Protein AF-A0A1Y1MTN5-F1 (afdb_monomer)

Sequence (107 aa):
MSAIFPVISDDGLLEYLPVTATNLEGAIDVIRKSFFIDEAVCKAVEVSTNPEAAKELEELCYANAKDGVSLLAVERSTGRAVGALFNKLQVKNDVEDTFFFNVCGKL

Structure (mmCIF, N/CA/C/O backbone):
data_AF-A0A1Y1MTN5-F1
#
_entry.id   AF-A0A1Y1MTN5-F1
#
loop_
_atom_site.group_PDB
_atom_site.id
_atom_site.type_symbol
_atom_site.label_atom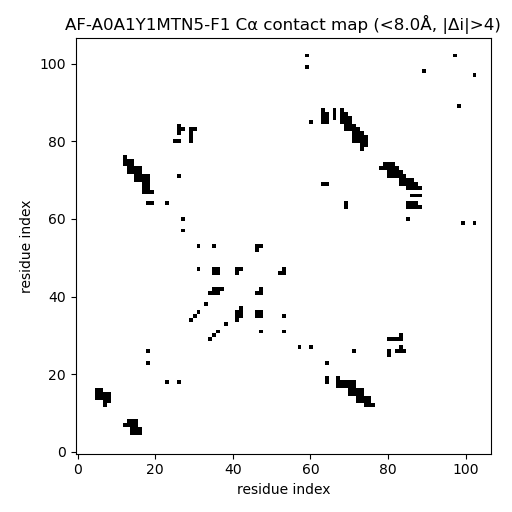_id
_atom_site.label_alt_id
_atom_site.label_comp_id
_atom_site.label_asym_id
_atom_site.label_entity_id
_atom_site.label_seq_id
_atom_site.pdbx_PDB_ins_code
_atom_site.Cartn_x
_atom_site.Cartn_y
_atom_site.Cartn_z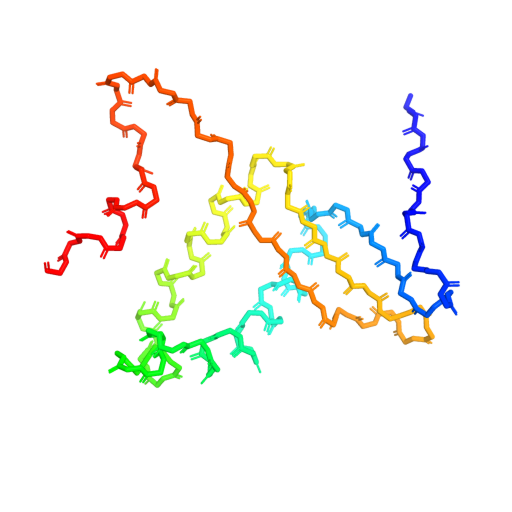
_atom_site.occupancy
_atom_site.B_iso_or_equiv
_atom_site.auth_seq_id
_atom_site.auth_comp_id
_atom_site.auth_asym_id
_atom_site.auth_atom_id
_atom_site.pdbx_PDB_model_num
ATOM 1 N N . MET A 1 1 ? -10.967 27.478 1.177 1.00 41.94 1 MET A N 1
ATOM 2 C CA . MET A 1 1 ? -10.521 26.129 1.575 1.00 41.94 1 MET A CA 1
ATOM 3 C C . MET A 1 1 ? -11.771 25.266 1.626 1.00 41.94 1 MET A C 1
ATOM 5 O O . MET A 1 1 ? -12.528 25.387 2.579 1.00 41.94 1 MET A O 1
ATOM 9 N N . SER A 1 2 ? -12.106 24.552 0.546 1.00 47.69 2 SER A N 1
ATOM 10 C CA . SER A 1 2 ? -13.284 23.677 0.560 1.00 47.69 2 SER A CA 1
ATOM 11 C C . SER A 1 2 ? -12.934 22.445 1.382 1.00 47.69 2 SER A C 1
ATOM 13 O O . SER A 1 2 ? -11.985 21.740 1.044 1.00 47.69 2 SER A O 1
ATOM 15 N N . ALA A 1 3 ? -13.661 22.205 2.468 1.00 49.53 3 ALA A N 1
ATOM 16 C CA . ALA A 1 3 ? -13.597 20.924 3.145 1.00 49.53 3 ALA A CA 1
ATOM 17 C C . ALA A 1 3 ? -14.096 19.864 2.155 1.00 49.53 3 ALA A C 1
ATOM 19 O O . ALA A 1 3 ? -15.263 19.879 1.765 1.00 49.53 3 ALA A O 1
ATOM 20 N N . ILE A 1 4 ? -13.197 19.001 1.686 1.00 61.84 4 ILE A N 1
ATOM 21 C CA . ILE A 1 4 ? -13.596 17.774 1.004 1.00 61.84 4 ILE A CA 1
ATOM 22 C C . ILE A 1 4 ? -14.138 16.889 2.119 1.00 61.84 4 ILE A C 1
ATOM 24 O O . ILE A 1 4 ? -13.383 16.463 2.992 1.00 61.84 4 ILE A O 1
ATOM 28 N N . PHE A 1 5 ? -15.456 16.709 2.153 1.00 60.72 5 PHE A N 1
ATOM 29 C CA . PHE A 1 5 ? -16.062 15.742 3.056 1.00 60.72 5 PHE A CA 1
ATOM 30 C C . PHE A 1 5 ? -15.512 14.355 2.708 1.00 60.72 5 PHE A C 1
ATOM 32 O O . PHE A 1 5 ? -15.403 14.039 1.519 1.00 60.72 5 PHE A O 1
ATOM 39 N N . PRO A 1 6 ? -15.142 13.545 3.708 1.00 73.62 6 PRO A N 1
ATOM 40 C CA . PRO A 1 6 ? -14.658 12.206 3.442 1.00 73.62 6 PRO A CA 1
ATOM 41 C C . PRO A 1 6 ? -15.757 11.385 2.767 1.00 73.62 6 PRO A C 1
ATOM 43 O O . PRO A 1 6 ? -16.933 11.477 3.132 1.00 73.62 6 PRO A O 1
ATOM 46 N N . VAL A 1 7 ? -15.378 10.594 1.766 1.00 91.06 7 VAL A N 1
ATOM 47 C CA . VAL A 1 7 ? -16.312 9.664 1.126 1.00 91.06 7 VAL A CA 1
ATOM 48 C C . VAL A 1 7 ? -16.436 8.457 2.046 1.00 91.06 7 VAL A C 1
ATOM 50 O O . VAL A 1 7 ? -15.429 7.884 2.451 1.00 91.06 7 VAL A O 1
ATOM 53 N N . ILE A 1 8 ? -17.659 8.087 2.402 1.00 95.38 8 ILE A N 1
ATOM 54 C CA . ILE A 1 8 ? -17.941 6.974 3.312 1.00 95.38 8 ILE A CA 1
ATOM 55 C C . ILE A 1 8 ? -18.494 5.815 2.480 1.00 95.38 8 ILE A C 1
ATOM 57 O O . ILE A 1 8 ? -19.240 6.051 1.530 1.00 95.38 8 ILE A O 1
ATOM 61 N N . SER A 1 9 ? -18.114 4.582 2.813 1.00 96.12 9 SER A N 1
ATOM 62 C CA . SER A 1 9 ? -18.692 3.384 2.196 1.00 96.12 9 SER A CA 1
ATOM 63 C C . SER A 1 9 ? -20.198 3.275 2.458 1.00 96.12 9 SER A C 1
ATOM 65 O O . SER A 1 9 ? -20.703 3.787 3.456 1.00 96.12 9 SER A O 1
ATOM 67 N N . ASP A 1 10 ? -20.920 2.556 1.596 1.00 96.69 10 ASP A N 1
ATOM 68 C CA . ASP A 1 10 ? -22.379 2.394 1.713 1.00 96.69 10 ASP A CA 1
ATOM 69 C C . ASP A 1 10 ? -22.814 1.769 3.053 1.00 96.69 10 ASP A C 1
ATOM 71 O O . ASP A 1 10 ? -23.867 2.105 3.593 1.00 96.69 10 ASP A O 1
ATOM 75 N N . ASP A 1 11 ? -21.987 0.884 3.617 1.00 96.50 11 ASP A N 1
ATOM 76 C CA . ASP A 1 11 ? -22.202 0.258 4.928 1.00 96.50 11 ASP A CA 1
ATOM 77 C C . ASP A 1 11 ? -21.768 1.137 6.118 1.00 96.50 11 ASP A C 1
ATOM 79 O O . ASP A 1 11 ? -21.967 0.772 7.277 1.00 96.50 11 ASP A O 1
ATOM 83 N N . GLY A 1 12 ? -21.182 2.306 5.854 1.00 96.38 12 GLY A N 1
ATOM 84 C CA . GLY A 1 12 ? -20.741 3.251 6.873 1.00 96.38 12 GLY A CA 1
ATOM 85 C C . GLY A 1 12 ? -19.496 2.828 7.658 1.00 96.38 12 GLY A C 1
ATOM 86 O O . GLY A 1 12 ? -19.145 3.528 8.617 1.00 96.38 12 GLY A O 1
ATOM 87 N N . LEU A 1 13 ? -18.849 1.713 7.296 1.00 97.81 13 LEU A N 1
ATOM 88 C CA . LEU A 1 13 ? -17.720 1.132 8.033 1.00 97.81 13 LEU A CA 1
ATOM 89 C C . LEU A 1 13 ? -16.374 1.756 7.660 1.00 97.81 13 LEU A C 1
ATOM 91 O O . LEU A 1 13 ? -15.481 1.846 8.509 1.00 97.81 13 LEU A O 1
ATOM 95 N N . LEU A 1 14 ? -16.230 2.198 6.412 1.00 97.75 14 LEU A N 1
ATOM 96 C CA . LEU A 1 14 ? -14.987 2.722 5.868 1.00 97.75 14 LEU A CA 1
ATOM 97 C C . LEU A 1 14 ? -15.101 4.203 5.532 1.00 97.75 14 LEU A C 1
ATOM 99 O O . LEU A 1 14 ? -16.130 4.698 5.072 1.00 97.75 14 LEU A O 1
ATOM 103 N N . GLU A 1 15 ? -13.992 4.892 5.738 1.00 96.75 15 GLU A N 1
ATOM 104 C CA . GLU A 1 15 ? -13.757 6.258 5.308 1.00 96.75 15 GLU A CA 1
ATOM 105 C C . GLU A 1 15 ? -12.649 6.264 4.256 1.00 96.75 15 GLU A C 1
ATOM 107 O O . GLU A 1 15 ? -11.567 5.719 4.480 1.00 96.75 15 GLU A O 1
ATOM 112 N N . TYR A 1 16 ? -12.916 6.870 3.104 1.00 96.06 16 TYR A N 1
ATOM 113 C CA . TYR A 1 16 ? -11.949 7.032 2.029 1.00 96.06 16 TYR A CA 1
ATOM 114 C C . TYR A 1 16 ? -11.352 8.436 2.079 1.00 96.06 16 TYR A C 1
ATOM 116 O O . TYR A 1 16 ? -12.051 9.445 1.943 1.00 96.06 16 TYR A O 1
ATOM 124 N N . LEU A 1 17 ? -10.036 8.483 2.255 1.00 95.31 17 LEU A N 1
ATOM 125 C CA . LEU A 1 17 ? -9.249 9.697 2.412 1.00 95.31 17 LEU A CA 1
ATOM 126 C C . LEU A 1 17 ? -8.232 9.823 1.275 1.00 95.31 17 LEU A C 1
ATOM 128 O O . LEU A 1 17 ? -7.688 8.810 0.833 1.00 95.31 17 LEU A O 1
ATOM 132 N N . PRO A 1 18 ? -7.902 11.044 0.824 1.00 95.56 18 PRO A N 1
ATOM 133 C CA . PRO A 1 18 ? -6.707 11.239 0.018 1.00 95.56 18 PRO A CA 1
ATOM 134 C C . PRO A 1 18 ? -5.463 10.857 0.827 1.00 95.56 18 PRO A C 1
ATOM 136 O O . PRO A 1 18 ? -5.382 11.109 2.037 1.00 95.56 18 PRO A O 1
ATOM 139 N N . VAL A 1 19 ? -4.470 10.278 0.156 1.00 96.44 19 VAL A N 1
ATOM 140 C CA . VAL A 1 19 ? -3.153 10.077 0.763 1.00 96.44 19 VAL A CA 1
ATOM 141 C C . VAL A 1 19 ? -2.457 11.433 0.875 1.00 96.44 19 VAL A C 1
ATOM 143 O O . VAL A 1 19 ? -2.282 12.150 -0.107 1.00 96.44 19 VAL A O 1
ATOM 146 N N . THR A 1 20 ? -2.053 11.787 2.088 1.00 94.94 20 THR A N 1
ATOM 147 C CA . THR A 1 20 ? -1.319 13.005 2.435 1.00 94.94 20 THR A CA 1
ATOM 148 C C . THR A 1 20 ? -0.067 12.635 3.222 1.00 94.94 20 THR A C 1
ATOM 150 O O . THR A 1 20 ? 0.082 11.509 3.691 1.00 94.94 20 THR A O 1
ATOM 153 N N . ALA A 1 21 ? 0.830 13.598 3.447 1.00 94.25 21 ALA A N 1
ATOM 154 C CA . ALA A 1 21 ? 2.039 13.363 4.238 1.00 94.25 21 ALA A CA 1
ATOM 155 C C . ALA A 1 21 ? 1.757 12.794 5.645 1.00 94.25 21 ALA A C 1
ATOM 157 O O . ALA A 1 21 ? 2.588 12.074 6.186 1.00 94.25 21 ALA A O 1
ATOM 158 N N . THR A 1 22 ? 0.592 13.086 6.236 1.00 94.75 22 THR A N 1
ATOM 159 C CA . THR A 1 22 ? 0.255 12.643 7.598 1.00 94.75 22 THR A CA 1
ATOM 160 C C . THR A 1 22 ? -0.238 11.201 7.670 1.00 94.75 22 THR A C 1
ATOM 162 O O . THR 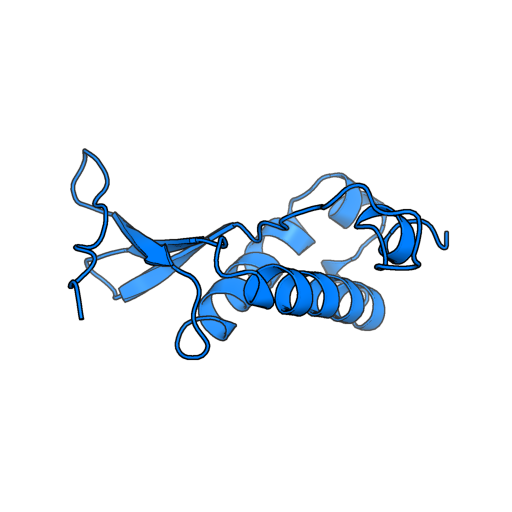A 1 22 ? -0.150 10.600 8.735 1.00 94.75 22 THR A O 1
ATOM 165 N N . ASN A 1 23 ? -0.780 10.646 6.579 1.00 95.38 23 ASN A N 1
ATOM 166 C CA . ASN A 1 23 ? -1.331 9.283 6.548 1.00 95.38 23 ASN A CA 1
ATOM 167 C C . ASN A 1 23 ? -0.580 8.336 5.589 1.00 95.38 23 ASN A C 1
ATOM 169 O O . ASN A 1 23 ? -0.903 7.150 5.526 1.00 95.38 23 ASN A O 1
ATOM 173 N N . LEU A 1 24 ? 0.444 8.841 4.891 1.00 96.62 24 LEU A N 1
ATOM 174 C CA . LEU A 1 24 ? 1.248 8.106 3.916 1.00 96.62 24 LEU A CA 1
ATOM 175 C C . LEU A 1 24 ? 1.879 6.837 4.492 1.00 96.62 24 LEU A C 1
ATOM 177 O O . LEU A 1 24 ? 1.806 5.791 3.860 1.00 96.62 24 LEU A O 1
ATOM 181 N N . GLU A 1 25 ? 2.433 6.897 5.703 1.00 97.00 25 GLU A N 1
ATOM 182 C CA . GLU A 1 25 ? 3.041 5.717 6.330 1.00 97.00 25 GLU A CA 1
ATOM 183 C C . GLU A 1 25 ? 2.008 4.612 6.589 1.00 97.00 25 GLU A C 1
ATOM 185 O O . GLU A 1 25 ? 2.287 3.439 6.370 1.00 97.00 25 GLU A O 1
ATOM 190 N N . GLY A 1 26 ? 0.780 4.978 6.974 1.00 96.88 26 GLY A N 1
ATOM 191 C CA . GLY A 1 26 ? -0.311 4.013 7.123 1.00 96.88 26 GLY A CA 1
ATOM 192 C C . GLY A 1 26 ? -0.697 3.364 5.792 1.00 96.88 26 GLY A C 1
ATOM 193 O O . GLY A 1 26 ? -0.983 2.171 5.751 1.00 96.88 26 GLY A O 1
ATOM 194 N N . ALA A 1 27 ? -0.655 4.123 4.694 1.00 97.56 27 ALA A N 1
ATOM 195 C CA . ALA A 1 27 ? -0.879 3.591 3.353 1.00 97.56 27 ALA A CA 1
ATOM 196 C C . ALA A 1 27 ? 0.236 2.620 2.924 1.00 97.56 27 ALA A C 1
ATOM 198 O O . ALA A 1 27 ? -0.052 1.554 2.383 1.00 97.56 27 ALA A O 1
ATOM 199 N N . ILE A 1 28 ? 1.500 2.956 3.197 1.00 97.88 28 ILE A N 1
ATOM 200 C CA . ILE A 1 28 ? 2.650 2.091 2.897 1.00 97.88 28 ILE A CA 1
ATOM 201 C C . ILE A 1 28 ? 2.628 0.820 3.756 1.00 97.88 28 ILE A C 1
ATOM 203 O O . ILE A 1 28 ? 2.884 -0.269 3.248 1.00 97.88 28 ILE A O 1
ATOM 207 N N . ASP A 1 29 ? 2.260 0.915 5.034 1.00 97.69 29 ASP A N 1
ATOM 208 C CA . ASP A 1 29 ? 2.150 -0.249 5.919 1.00 97.69 29 ASP A CA 1
ATOM 209 C C . ASP A 1 29 ? 1.103 -1.259 5.421 1.00 97.69 29 ASP A C 1
ATOM 211 O O . ASP A 1 29 ? 1.340 -2.469 5.468 1.00 97.69 29 ASP A O 1
ATOM 215 N N . VAL A 1 30 ? -0.013 -0.779 4.854 1.00 97.94 30 VAL A N 1
ATOM 216 C CA . VAL A 1 30 ? -0.986 -1.641 4.164 1.00 97.94 30 VAL A CA 1
ATOM 217 C C . VAL A 1 30 ? -0.318 -2.386 3.008 1.00 97.94 30 VAL A C 1
ATOM 219 O O . VAL A 1 30 ? -0.465 -3.603 2.923 1.00 97.94 30 VAL A O 1
ATOM 222 N N . ILE A 1 31 ? 0.447 -1.702 2.151 1.00 97.44 31 ILE A N 1
ATOM 223 C CA . ILE A 1 31 ? 1.157 -2.321 1.017 1.00 97.44 31 ILE A CA 1
ATOM 224 C C . ILE A 1 31 ? 2.154 -3.390 1.492 1.00 97.44 31 ILE A C 1
ATOM 226 O O . ILE A 1 31 ? 2.131 -4.511 0.978 1.00 97.44 31 ILE A O 1
ATOM 230 N N . ARG A 1 32 ? 2.958 -3.097 2.523 1.00 96.50 32 ARG A N 1
ATOM 231 C CA . ARG A 1 32 ? 3.933 -4.041 3.103 1.00 96.50 32 ARG A CA 1
ATOM 232 C C . ARG A 1 32 ? 3.278 -5.316 3.633 1.00 96.50 32 ARG A C 1
ATOM 234 O O . ARG A 1 32 ? 3.803 -6.408 3.440 1.00 96.50 32 ARG A O 1
ATOM 241 N N . LYS A 1 33 ? 2.140 -5.177 4.318 1.00 96.19 33 LYS A N 1
ATOM 242 C CA . LYS A 1 33 ? 1.440 -6.280 5.000 1.00 96.19 33 LYS A CA 1
ATOM 243 C C . LYS A 1 33 ? 0.422 -7.012 4.129 1.00 96.19 33 LYS A C 1
ATOM 245 O O . LYS A 1 33 ? -0.183 -7.967 4.605 1.00 96.19 33 LYS A O 1
ATOM 250 N N . SER A 1 34 ? 0.198 -6.556 2.898 1.00 96.12 34 SER A N 1
ATOM 251 C CA . SER A 1 34 ? -0.748 -7.180 1.971 1.00 96.12 34 SER A CA 1
ATOM 252 C C . SER A 1 34 ? -0.136 -7.336 0.585 1.00 96.12 34 SER A C 1
ATOM 254 O O . SER A 1 34 ? 0.332 -8.416 0.259 1.00 96.12 34 SER A O 1
ATOM 256 N N . PHE A 1 35 ? -0.065 -6.271 -0.212 1.00 96.81 35 PHE A N 1
ATOM 257 C CA . PHE A 1 35 ? 0.358 -6.314 -1.613 1.00 96.81 35 PHE A CA 1
ATOM 258 C C . PHE A 1 35 ? 1.699 -7.037 -1.834 1.00 96.81 35 PHE A C 1
ATOM 260 O O . PHE A 1 35 ? 1.755 -7.938 -2.664 1.00 96.81 35 PHE A O 1
ATOM 267 N N . PHE A 1 36 ? 2.745 -6.733 -1.053 1.00 96.00 36 PHE A N 1
ATOM 268 C CA . PHE A 1 36 ? 4.053 -7.406 -1.192 1.00 96.00 36 PHE A CA 1
ATOM 269 C C . PHE A 1 36 ? 3.996 -8.904 -0.895 1.00 96.00 36 PHE A C 1
ATOM 271 O O . PHE A 1 36 ? 4.797 -9.674 -1.422 1.00 96.00 36 PHE A O 1
ATOM 278 N N . ILE A 1 37 ? 3.072 -9.308 -0.027 1.00 96.69 37 ILE A N 1
ATOM 279 C CA . ILE A 1 37 ? 2.886 -10.696 0.378 1.00 96.69 37 ILE A CA 1
ATOM 280 C C . ILE A 1 37 ? 1.999 -11.412 -0.626 1.00 96.69 37 ILE A C 1
ATOM 282 O O . ILE A 1 37 ? 2.264 -12.575 -0.900 1.00 96.69 37 ILE A O 1
ATOM 286 N N . ASP A 1 38 ? 0.963 -10.749 -1.150 1.00 97.12 38 ASP A N 1
ATOM 287 C CA . ASP A 1 38 ? -0.161 -11.420 -1.789 1.00 97.12 38 ASP A CA 1
ATOM 288 C C . ASP A 1 38 ? -0.314 -11.242 -3.295 1.00 97.12 38 ASP A C 1
ATOM 290 O O . ASP A 1 38 ? -0.922 -12.118 -3.922 1.00 97.12 38 ASP A O 1
ATOM 294 N N . GLU A 1 39 ? 0.234 -10.175 -3.876 1.00 96.56 39 GLU A N 1
ATOM 295 C CA . GLU A 1 39 ? 0.181 -9.945 -5.318 1.00 96.56 39 GLU A CA 1
ATOM 296 C C . GLU A 1 39 ? 1.016 -11.000 -6.063 1.00 96.56 39 GLU A C 1
ATOM 298 O O . GLU A 1 39 ? 2.061 -11.446 -5.591 1.00 96.56 39 GLU A O 1
ATOM 303 N N . ALA A 1 40 ? 0.516 -11.469 -7.207 1.00 97.44 40 ALA A N 1
ATOM 304 C CA . ALA A 1 40 ? 1.057 -12.634 -7.898 1.00 97.44 40 ALA A CA 1
ATOM 305 C C . ALA A 1 40 ? 2.508 -12.440 -8.365 1.00 97.44 40 ALA A C 1
ATOM 307 O O . ALA A 1 40 ? 3.315 -13.360 -8.220 1.00 97.44 40 ALA A O 1
ATOM 308 N N . VAL A 1 41 ? 2.849 -11.266 -8.900 1.00 95.12 41 VAL A N 1
ATOM 309 C CA . VAL A 1 41 ? 4.215 -10.947 -9.330 1.00 95.12 41 VAL A CA 1
ATOM 310 C C . VAL A 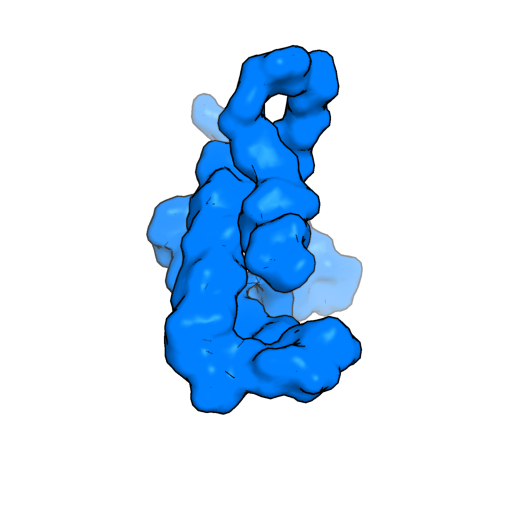1 41 ? 5.121 -10.750 -8.119 1.00 95.12 41 VAL A C 1
ATOM 312 O O . VAL A 1 41 ? 6.183 -11.365 -8.075 1.00 95.12 41 VAL A O 1
ATOM 315 N N . CYS A 1 42 ? 4.691 -9.995 -7.103 1.00 96.06 42 CYS A N 1
ATOM 316 C CA . CYS A 1 42 ? 5.425 -9.821 -5.850 1.00 96.06 42 CYS A CA 1
ATOM 317 C C . CYS A 1 42 ? 5.756 -11.163 -5.187 1.00 96.06 42 CYS A C 1
ATOM 319 O O . CYS A 1 42 ? 6.891 -11.362 -4.754 1.00 96.06 42 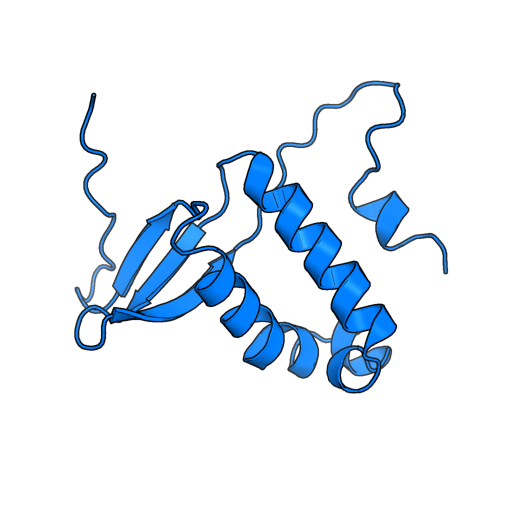CYS A O 1
ATOM 321 N N . LYS A 1 43 ? 4.797 -12.098 -5.161 1.00 96.19 43 LYS A N 1
ATOM 322 C CA . LYS A 1 43 ? 5.000 -13.480 -4.704 1.00 96.19 43 LYS A CA 1
ATOM 323 C C . LYS A 1 43 ? 6.029 -14.213 -5.559 1.00 96.19 43 LYS A C 1
ATOM 325 O O . LYS A 1 43 ? 6.934 -14.833 -5.013 1.00 96.19 43 LYS A O 1
ATOM 330 N N . ALA A 1 44 ? 5.890 -14.159 -6.883 1.00 96.81 44 ALA A N 1
ATOM 331 C CA . ALA A 1 44 ? 6.745 -14.900 -7.809 1.00 96.81 44 ALA A CA 1
ATOM 332 C C . ALA A 1 44 ? 8.213 -14.445 -7.780 1.00 96.81 44 ALA A C 1
ATOM 334 O O . ALA A 1 44 ? 9.098 -15.263 -8.021 1.00 96.81 44 ALA A O 1
ATOM 335 N N . VAL A 1 45 ? 8.464 -13.165 -7.491 1.00 94.75 45 VAL A N 1
ATOM 336 C CA . VAL A 1 45 ? 9.819 -12.589 -7.398 1.00 94.75 45 VAL A CA 1
ATOM 337 C C . VAL A 1 45 ? 10.262 -12.323 -5.955 1.00 94.75 45 VAL A C 1
ATOM 339 O O . VAL A 1 45 ? 11.256 -11.638 -5.733 1.00 94.75 45 VAL A O 1
ATOM 342 N N . GLU A 1 46 ? 9.534 -12.872 -4.978 1.00 95.38 46 GLU A N 1
ATOM 343 C CA . GLU A 1 46 ? 9.898 -12.871 -3.556 1.00 95.38 46 GLU A CA 1
ATOM 344 C C . GLU A 1 46 ? 10.136 -11.468 -2.953 1.00 95.38 46 GLU A C 1
ATOM 346 O O . GLU A 1 46 ? 11.015 -11.265 -2.112 1.00 95.38 46 GLU A O 1
ATOM 351 N N . VAL A 1 47 ? 9.319 -10.480 -3.344 1.00 96.12 47 VAL A N 1
ATOM 352 C CA . VAL A 1 47 ? 9.450 -9.084 -2.871 1.00 96.12 47 VAL A CA 1
ATOM 353 C C . VAL A 1 47 ? 9.396 -8.991 -1.346 1.00 96.12 47 VAL A C 1
ATOM 355 O O . VAL A 1 47 ? 10.172 -8.255 -0.746 1.00 96.12 47 VAL A O 1
ATOM 358 N N . SER A 1 48 ? 8.515 -9.754 -0.695 1.00 94.38 48 SER A N 1
ATOM 359 C CA . SER A 1 48 ? 8.330 -9.700 0.763 1.00 94.38 48 SER A CA 1
ATOM 360 C C . SER A 1 48 ? 9.536 -10.191 1.572 1.00 94.38 48 SER A C 1
ATOM 362 O O . SER A 1 48 ? 9.667 -9.830 2.742 1.00 94.38 48 SER A O 1
ATOM 364 N N . THR A 1 49 ? 10.425 -10.989 0.974 1.00 95.25 49 THR A N 1
ATOM 365 C CA . THR A 1 49 ? 11.636 -11.514 1.627 1.00 95.25 49 THR A CA 1
ATOM 366 C C . THR A 1 49 ? 12.915 -10.830 1.160 1.00 95.25 49 THR A C 1
ATOM 368 O O . THR A 1 49 ? 13.975 -11.090 1.729 1.00 95.25 49 THR A O 1
ATOM 371 N N . ASN A 1 50 ? 12.832 -9.941 0.167 1.00 95.81 50 ASN A N 1
ATOM 372 C CA . ASN A 1 50 ? 13.945 -9.139 -0.324 1.00 95.81 50 ASN A CA 1
ATOM 373 C C . ASN A 1 50 ? 13.773 -7.662 0.101 1.00 95.81 50 ASN A C 1
ATOM 375 O O . ASN A 1 50 ? 13.001 -6.928 -0.521 1.00 95.81 50 ASN A O 1
ATOM 379 N N . PRO A 1 51 ? 14.510 -7.189 1.128 1.00 94.00 51 PRO A N 1
ATOM 380 C CA . PRO A 1 51 ? 14.379 -5.822 1.636 1.00 94.00 51 PRO A CA 1
ATOM 381 C C . PRO A 1 51 ? 14.679 -4.728 0.605 1.00 94.00 51 PRO A C 1
ATOM 383 O O . PRO A 1 51 ? 14.127 -3.634 0.699 1.00 94.00 51 PRO A O 1
ATOM 386 N N . GLU A 1 52 ? 15.552 -5.000 -0.365 1.00 93.69 52 GLU A N 1
ATOM 387 C CA . GLU A 1 52 ? 15.934 -4.039 -1.404 1.00 93.69 52 GLU A CA 1
ATOM 388 C C . GLU A 1 52 ? 14.806 -3.896 -2.429 1.00 93.69 52 GLU A C 1
ATOM 390 O O . GLU A 1 52 ? 14.376 -2.779 -2.708 1.00 93.69 52 GLU A O 1
ATOM 395 N N . ALA A 1 53 ? 14.237 -5.017 -2.886 1.00 93.00 53 ALA A N 1
ATOM 396 C CA . ALA A 1 53 ? 13.085 -5.018 -3.789 1.00 93.00 53 ALA A CA 1
ATOM 397 C C . ALA A 1 53 ? 11.845 -4.371 -3.147 1.00 93.00 53 ALA A C 1
ATOM 399 O O . ALA A 1 53 ? 11.156 -3.570 -3.781 1.00 93.00 53 ALA A O 1
ATOM 400 N N . ALA A 1 54 ? 11.577 -4.677 -1.872 1.00 94.69 54 ALA A N 1
ATOM 401 C CA . ALA A 1 54 ? 10.502 -4.039 -1.116 1.00 94.69 54 ALA A CA 1
ATOM 402 C C . ALA A 1 54 ? 10.704 -2.518 -1.040 1.00 94.69 54 ALA A C 1
ATOM 404 O O . ALA A 1 54 ? 9.776 -1.755 -1.306 1.00 94.69 54 ALA A O 1
ATOM 405 N N . LYS A 1 55 ? 11.931 -2.069 -0.751 1.00 94.50 55 LYS A N 1
ATOM 406 C CA . LYS A 1 55 ? 12.272 -0.646 -0.684 1.00 94.50 55 LYS A CA 1
ATOM 407 C C . LYS A 1 55 ? 12.083 0.063 -2.029 1.00 94.50 55 LYS A C 1
ATOM 409 O O . LYS A 1 55 ? 11.499 1.142 -2.051 1.00 94.50 55 LYS A O 1
ATOM 414 N N . GLU A 1 56 ? 12.533 -0.518 -3.138 1.00 92.38 56 GLU A N 1
ATOM 415 C CA . GLU A 1 56 ? 12.347 0.075 -4.472 1.00 92.38 56 GLU A CA 1
ATOM 416 C C . GLU A 1 56 ? 10.860 0.222 -4.829 1.00 92.38 56 GLU A C 1
ATOM 418 O O . GLU A 1 56 ? 10.424 1.252 -5.354 1.00 92.38 56 GLU A O 1
ATOM 423 N N . LEU A 1 57 ? 10.044 -0.775 -4.482 1.00 93.50 57 LEU A N 1
ATOM 424 C CA . LEU A 1 57 ? 8.605 -0.716 -4.718 1.00 93.50 57 LEU A CA 1
ATOM 425 C C . LEU A 1 57 ? 7.894 0.288 -3.786 1.00 93.50 57 LEU A C 1
ATOM 427 O O . LEU A 1 57 ? 6.923 0.935 -4.189 1.00 93.50 57 LEU A O 1
ATOM 431 N N . GLU A 1 58 ? 8.395 0.495 -2.566 1.00 95.25 58 GLU A N 1
ATOM 432 C CA . GLU A 1 58 ? 7.956 1.595 -1.698 1.00 95.25 58 GLU A CA 1
ATOM 433 C C . GLU A 1 58 ? 8.316 2.967 -2.280 1.00 95.25 58 GLU A C 1
ATOM 435 O O . GLU A 1 58 ? 7.475 3.865 -2.278 1.00 95.25 58 GLU A O 1
ATOM 440 N N . GLU A 1 59 ? 9.525 3.142 -2.821 1.00 94.25 59 GLU A N 1
ATOM 441 C CA . GLU A 1 59 ? 9.953 4.374 -3.505 1.00 94.25 59 GLU A CA 1
ATOM 442 C C . GLU A 1 59 ? 9.016 4.739 -4.662 1.00 94.25 59 GLU A C 1
ATOM 444 O O . GLU A 1 59 ? 8.654 5.912 -4.820 1.00 94.25 59 GLU A O 1
ATOM 449 N N . LEU A 1 60 ? 8.526 3.738 -5.399 1.00 91.69 60 LEU A N 1
ATOM 450 C CA . LEU A 1 60 ? 7.490 3.925 -6.412 1.00 91.69 60 LEU A CA 1
ATOM 451 C C . LEU A 1 60 ? 6.161 4.406 -5.805 1.00 91.69 60 LEU A C 1
ATOM 453 O O . LEU A 1 60 ? 5.543 5.336 -6.328 1.00 91.69 60 LEU A O 1
ATOM 457 N N . CYS A 1 61 ? 5.730 3.833 -4.680 1.00 95.38 61 CYS A N 1
ATOM 458 C CA . CYS A 1 61 ? 4.524 4.277 -3.975 1.00 95.38 61 CYS A CA 1
ATOM 459 C C . CYS A 1 61 ? 4.664 5.728 -3.478 1.00 95.38 61 CYS A C 1
ATOM 461 O O . CYS A 1 61 ? 3.765 6.548 -3.687 1.00 95.38 61 CYS A O 1
ATOM 463 N N . TYR A 1 62 ? 5.815 6.086 -2.900 1.00 94.56 62 TYR A N 1
ATOM 464 C CA . TYR A 1 62 ? 6.119 7.460 -2.495 1.00 94.56 62 TYR A CA 1
ATOM 465 C C . TYR A 1 62 ? 6.097 8.429 -3.681 1.00 94.56 62 TYR A C 1
ATOM 467 O O . TYR A 1 62 ? 5.598 9.548 -3.550 1.00 94.56 62 TYR A O 1
ATOM 475 N N . ALA A 1 63 ? 6.621 8.023 -4.841 1.00 91.44 63 ALA A N 1
ATOM 476 C CA . ALA A 1 63 ? 6.588 8.835 -6.053 1.00 91.44 63 ALA A CA 1
ATOM 477 C C . ALA A 1 63 ? 5.156 9.040 -6.570 1.00 91.44 63 ALA A C 1
ATOM 479 O O . ALA A 1 63 ? 4.789 10.169 -6.891 1.00 91.44 63 ALA A O 1
ATOM 480 N N . ASN A 1 64 ? 4.333 7.990 -6.587 1.00 92.56 64 ASN A N 1
ATOM 481 C CA . ASN A 1 64 ? 2.935 8.058 -7.020 1.00 92.56 64 ASN A CA 1
ATOM 482 C C . ASN A 1 64 ? 2.082 8.932 -6.084 1.00 92.56 64 ASN A C 1
ATOM 484 O O . ASN A 1 64 ? 1.262 9.723 -6.540 1.00 92.56 64 ASN A O 1
ATOM 488 N N . ALA A 1 65 ? 2.303 8.865 -4.767 1.00 94.56 65 ALA A N 1
ATOM 489 C CA . ALA A 1 65 ? 1.571 9.686 -3.798 1.00 94.56 65 ALA A CA 1
ATOM 490 C C . ALA A 1 65 ? 1.728 11.202 -4.023 1.00 94.56 65 ALA A C 1
ATOM 492 O O . ALA A 1 65 ? 0.811 11.960 -3.702 1.00 94.56 65 ALA A O 1
ATOM 493 N N . LYS A 1 66 ? 2.849 11.651 -4.606 1.00 92.50 66 LYS A N 1
ATOM 494 C CA . LYS A 1 66 ? 3.105 13.075 -4.893 1.00 92.50 66 LYS A CA 1
ATOM 495 C C . LYS A 1 66 ? 2.136 13.670 -5.914 1.00 92.50 66 LYS A C 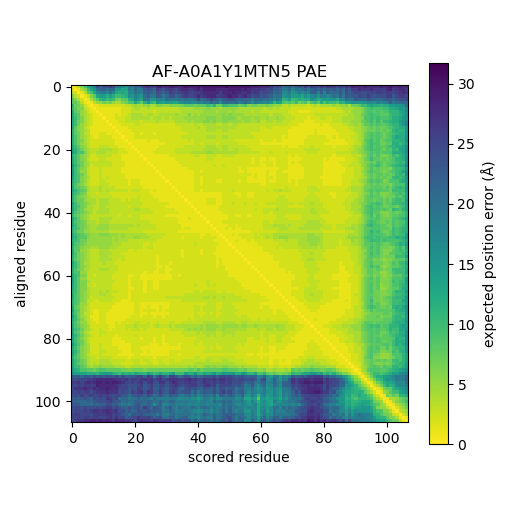1
ATOM 497 O O . LYS A 1 66 ? 1.935 14.881 -5.899 1.00 92.50 66 LYS A O 1
ATOM 502 N N . ASP A 1 67 ? 1.506 12.842 -6.745 1.00 92.38 67 ASP A N 1
ATOM 503 C CA . ASP A 1 67 ? 0.528 13.295 -7.738 1.00 92.38 67 ASP A CA 1
ATOM 504 C C . ASP A 1 67 ? -0.824 13.668 -7.100 1.00 92.38 67 ASP A C 1
ATOM 506 O O . ASP A 1 67 ? -1.696 14.213 -7.772 1.00 92.38 67 ASP A O 1
ATOM 510 N N . GLY A 1 68 ? -1.022 13.387 -5.805 1.00 93.38 68 GLY A N 1
ATOM 511 C CA . GLY A 1 68 ? -2.196 13.831 -5.045 1.00 93.38 68 GLY A CA 1
ATOM 512 C C . GLY A 1 68 ? -3.508 13.123 -5.399 1.00 93.38 68 GLY A C 1
ATOM 513 O O . GLY A 1 68 ? -4.573 13.579 -4.989 1.00 93.38 68 GLY A O 1
ATOM 514 N N . VAL A 1 69 ? -3.444 12.014 -6.144 1.00 94.88 69 VAL A N 1
ATOM 515 C CA . VAL A 1 69 ? -4.608 11.228 -6.610 1.00 94.88 69 VAL A CA 1
ATOM 516 C C . VAL A 1 69 ? -4.700 9.828 -5.988 1.00 94.88 69 VAL A C 1
ATOM 518 O O . VAL A 1 69 ? -5.522 9.005 -6.394 1.00 94.88 69 VAL A O 1
ATOM 521 N N . SER A 1 70 ? -3.846 9.544 -5.007 1.00 96.81 70 SER A N 1
ATOM 522 C CA . SER A 1 70 ? -3.825 8.292 -4.244 1.00 96.81 70 SER A CA 1
ATOM 523 C C . SER A 1 70 ? -4.852 8.318 -3.107 1.00 96.81 70 SER A C 1
ATOM 525 O O . SER A 1 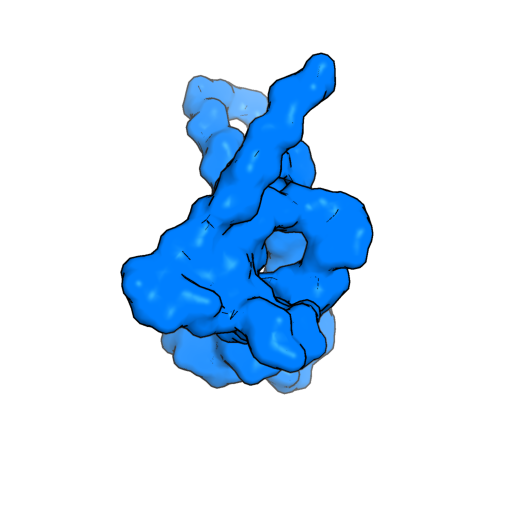70 ? -5.124 9.377 -2.537 1.00 96.81 70 SER A O 1
ATOM 527 N N . LEU A 1 71 ? -5.411 7.155 -2.763 1.00 96.94 71 LEU A N 1
ATOM 528 C CA . LEU A 1 71 ? -6.487 7.011 -1.775 1.00 96.94 71 LEU A CA 1
ATOM 529 C C . LEU A 1 71 ? -6.131 5.999 -0.680 1.00 96.94 71 LEU A C 1
ATOM 531 O O . LEU A 1 71 ? -5.429 5.019 -0.917 1.00 96.94 71 LEU A O 1
ATOM 535 N N . LEU A 1 72 ? -6.664 6.230 0.515 1.00 97.25 72 LEU A N 1
ATOM 536 C CA . LEU A 1 72 ? -6.538 5.394 1.703 1.00 97.25 72 LEU A CA 1
ATOM 537 C C . LEU A 1 72 ? -7.939 5.062 2.220 1.00 97.25 72 LEU A C 1
ATOM 539 O O . LEU A 1 72 ? -8.751 5.962 2.413 1.00 97.25 72 LEU A O 1
ATOM 543 N N . ALA A 1 73 ? -8.212 3.788 2.474 1.00 97.62 73 ALA A N 1
ATOM 544 C CA . ALA A 1 73 ? -9.397 3.335 3.187 1.00 97.62 73 ALA A CA 1
ATOM 545 C C . ALA A 1 73 ? -9.056 3.134 4.667 1.00 97.62 73 ALA A C 1
ATOM 547 O O . ALA A 1 73 ? -8.106 2.420 5.006 1.00 97.62 73 ALA A O 1
ATOM 548 N N . VAL A 1 74 ? -9.848 3.746 5.542 1.00 97.56 74 VAL A N 1
ATOM 549 C CA . VAL A 1 74 ? -9.687 3.705 6.996 1.00 97.56 74 VAL A CA 1
ATOM 550 C C . VAL A 1 74 ? -10.946 3.128 7.630 1.00 97.56 74 VAL A C 1
ATOM 552 O O . VAL A 1 74 ? -12.057 3.555 7.331 1.00 97.56 74 VAL A O 1
ATOM 555 N N . GLU A 1 75 ? -10.780 2.159 8.522 1.00 97.75 75 GLU A N 1
ATOM 556 C CA . GLU A 1 75 ? -11.869 1.632 9.340 1.00 97.75 75 GLU A CA 1
ATOM 557 C C . GLU A 1 75 ? -12.289 2.677 10.381 1.00 97.75 75 GLU A C 1
ATOM 559 O O . GLU A 1 75 ? -11.490 3.086 11.225 1.00 97.75 75 GLU A O 1
ATOM 564 N N . ARG A 1 76 ? -13.555 3.102 10.355 1.00 95.94 76 ARG A N 1
ATOM 565 C CA . ARG A 1 76 ? -14.030 4.239 11.165 1.00 95.94 76 ARG A CA 1
ATOM 566 C C . ARG A 1 76 ? -14.051 3.973 12.666 1.00 95.94 76 ARG A C 1
ATOM 568 O O . ARG A 1 76 ? -13.881 4.901 13.450 1.00 95.94 76 ARG A O 1
ATOM 575 N N . SER A 1 77 ? -14.272 2.727 13.077 1.00 97.06 77 SER A N 1
ATOM 576 C CA . SER A 1 77 ? -14.339 2.352 14.495 1.00 97.06 77 SER A CA 1
ATOM 577 C C . SER A 1 77 ? -12.971 2.388 15.185 1.00 97.06 77 SER A C 1
ATOM 579 O O . SER A 1 77 ? -12.902 2.656 16.383 1.00 97.06 77 SER A O 1
ATOM 581 N N . THR A 1 78 ? -11.893 2.126 14.441 1.00 96.69 78 THR A N 1
ATOM 582 C CA . THR A 1 78 ? -10.529 1.981 14.977 1.00 96.69 78 THR A CA 1
ATOM 583 C C . THR A 1 78 ? -9.569 3.067 14.498 1.00 96.69 78 THR A C 1
ATOM 585 O O . THR A 1 78 ? -8.509 3.248 15.093 1.00 96.69 78 THR A O 1
ATOM 588 N N . GLY A 1 79 ? -9.906 3.780 13.419 1.00 94.31 79 GLY A N 1
ATOM 589 C CA . GLY A 1 79 ? -9.004 4.706 12.734 1.00 94.31 79 GLY A CA 1
ATOM 590 C C . GLY A 1 79 ? -7.864 4.007 11.987 1.00 94.31 79 GLY A C 1
ATOM 591 O O . GLY A 1 79 ? -6.902 4.658 11.580 1.00 94.31 79 GLY A O 1
ATOM 592 N N . ARG A 1 80 ? -7.930 2.682 11.816 1.00 96.19 80 ARG A N 1
ATOM 593 C CA . ARG A 1 80 ? -6.859 1.894 11.202 1.00 96.19 80 ARG A CA 1
ATOM 594 C C . ARG A 1 80 ? -6.949 1.936 9.679 1.00 96.19 80 ARG A C 1
ATOM 596 O O . ARG A 1 80 ? -8.014 1.708 9.113 1.00 96.19 80 ARG A O 1
ATOM 603 N N . ALA A 1 81 ? -5.817 2.151 9.013 1.00 97.12 81 ALA A N 1
ATOM 604 C CA . ALA A 1 81 ? -5.702 1.960 7.570 1.00 97.12 81 ALA A CA 1
ATOM 605 C C . ALA A 1 81 ? -5.902 0.478 7.208 1.00 97.12 81 ALA A C 1
ATOM 607 O O . ALA A 1 81 ? -5.252 -0.401 7.776 1.00 97.12 81 ALA A O 1
ATOM 608 N N . VAL A 1 82 ? -6.811 0.203 6.274 1.00 97.38 82 VAL A N 1
ATOM 609 C CA . VAL A 1 82 ? -7.185 -1.164 5.862 1.00 97.38 82 VAL A CA 1
ATOM 610 C C . VAL A 1 82 ? -7.075 -1.401 4.357 1.00 97.38 82 VAL A C 1
ATOM 612 O O . VAL A 1 82 ? -7.126 -2.545 3.920 1.00 97.38 82 VAL A O 1
ATOM 615 N N . GLY A 1 83 ? -6.893 -0.347 3.563 1.00 97.50 83 GLY A N 1
ATOM 616 C CA . GLY A 1 83 ? -6.697 -0.439 2.119 1.00 97.50 83 GLY A CA 1
ATOM 617 C C . GLY A 1 83 ? -5.988 0.801 1.590 1.00 97.50 83 GLY A C 1
ATOM 618 O O . GLY A 1 83 ? -6.202 1.889 2.111 1.00 97.50 83 GLY A O 1
ATOM 619 N N . ALA A 1 84 ? -5.156 0.657 0.564 1.00 97.69 84 ALA A N 1
ATOM 620 C CA . ALA A 1 84 ? -4.449 1.772 -0.057 1.00 97.69 84 ALA A CA 1
ATOM 621 C C . ALA A 1 84 ? -4.415 1.604 -1.580 1.00 97.69 84 ALA A C 1
ATOM 623 O O . ALA A 1 84 ? -4.258 0.493 -2.082 1.00 97.69 84 ALA A O 1
ATOM 624 N N . LEU A 1 85 ? -4.546 2.715 -2.304 1.00 96.56 85 LEU A N 1
ATOM 625 C CA . LEU A 1 85 ? -4.320 2.804 -3.743 1.00 96.56 85 LEU A CA 1
ATOM 626 C C . LEU A 1 85 ? -3.315 3.918 -4.031 1.00 96.56 85 LEU A C 1
ATOM 628 O O . LEU A 1 85 ? -3.578 5.085 -3.735 1.00 96.56 85 LEU A O 1
ATOM 632 N N . PHE A 1 86 ? -2.202 3.556 -4.667 1.00 96.38 86 PHE A N 1
ATOM 633 C CA . PHE A 1 86 ? -1.196 4.495 -5.153 1.00 96.38 86 PHE A CA 1
ATOM 634 C C . PHE A 1 86 ? -1.377 4.727 -6.654 1.00 96.38 86 PHE A C 1
ATOM 636 O O . PHE A 1 86 ? -1.021 3.877 -7.467 1.00 96.38 86 PHE A O 1
ATOM 643 N N . ASN A 1 87 ? -1.920 5.887 -7.017 1.00 93.88 87 ASN A N 1
ATOM 644 C CA . ASN A 1 87 ? -2.240 6.245 -8.397 1.00 93.88 87 ASN A CA 1
ATOM 645 C C . ASN A 1 87 ? -1.200 7.218 -8.965 1.00 93.88 87 ASN A C 1
ATOM 647 O O . ASN A 1 87 ? -0.704 8.085 -8.250 1.00 93.88 87 ASN A O 1
ATOM 651 N N . LYS A 1 88 ? -0.911 7.105 -10.264 1.00 89.00 88 LYS A N 1
ATOM 652 C CA . LYS A 1 88 ? -0.007 7.996 -11.003 1.00 89.00 88 LYS A CA 1
ATOM 653 C C . LYS A 1 88 ? -0.772 8.708 -12.116 1.00 89.00 88 LYS A C 1
ATOM 655 O O . LYS A 1 88 ? -1.465 8.058 -12.897 1.00 89.00 88 LYS A O 1
ATOM 660 N N . LEU A 1 89 ? -0.601 10.021 -12.237 1.00 88.69 89 LEU A N 1
ATOM 661 C CA . LEU A 1 89 ? -1.015 10.782 -13.412 1.00 88.69 89 LEU A CA 1
ATOM 662 C C . LEU A 1 89 ? 0.100 10.703 -14.456 1.00 88.69 89 LEU A C 1
ATOM 664 O O . LEU A 1 89 ? 1.107 11.402 -14.379 1.00 88.69 89 LEU A O 1
ATOM 668 N N . GLN A 1 90 ? -0.068 9.817 -15.434 1.00 81.81 90 GLN A N 1
ATOM 669 C CA . GLN A 1 90 ? 0.888 9.676 -16.529 1.00 81.81 90 GLN A CA 1
ATOM 670 C C . GLN A 1 90 ? 0.531 10.630 -17.668 1.00 81.81 90 GLN A C 1
ATOM 672 O O . GLN A 1 90 ? -0.526 10.511 -18.288 1.00 81.81 90 GLN A O 1
ATOM 677 N N . VAL A 1 91 ? 1.428 11.573 -17.954 1.00 80.31 91 VAL A N 1
ATOM 678 C CA . VAL A 1 91 ? 1.317 12.472 -19.106 1.00 80.31 91 VAL A CA 1
ATOM 679 C C . VAL A 1 91 ? 2.182 11.916 -20.227 1.00 80.31 91 VAL A C 1
ATOM 681 O O . VAL A 1 91 ? 3.352 11.603 -20.028 1.00 80.31 91 VAL A O 1
ATOM 684 N N . LYS A 1 92 ? 1.611 11.790 -21.425 1.00 69.50 92 LYS A N 1
ATOM 685 C CA . LYS A 1 92 ? 2.355 11.380 -22.616 1.00 69.50 92 LYS A CA 1
ATOM 686 C C . LYS A 1 92 ? 3.248 12.539 -23.078 1.00 69.50 92 LYS A C 1
ATOM 688 O O . LYS A 1 92 ? 2.804 13.336 -23.893 1.00 69.50 92 LYS A O 1
ATOM 693 N N . ASN A 1 93 ? 4.471 12.633 -22.559 1.00 61.22 93 ASN A N 1
ATOM 694 C CA . ASN A 1 93 ? 5.512 13.541 -23.049 1.00 61.22 93 ASN A CA 1
ATOM 695 C C . ASN A 1 93 ? 6.827 12.772 -23.281 1.00 61.22 93 ASN A C 1
ATOM 697 O O . ASN A 1 93 ? 7.151 11.865 -22.523 1.00 61.22 93 ASN A O 1
ATOM 701 N N . ASP A 1 94 ? 7.580 13.159 -24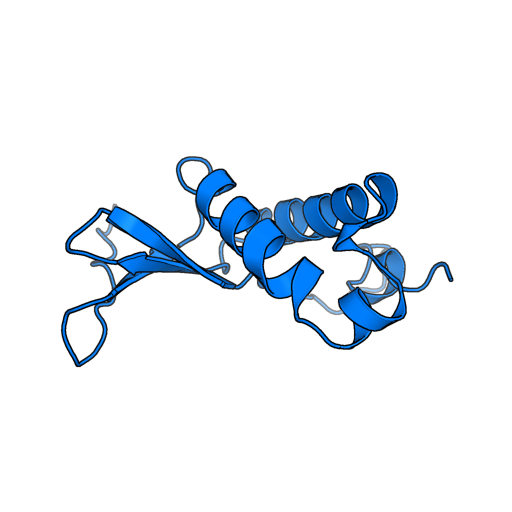.317 1.00 52.84 94 ASP A N 1
ATOM 702 C CA . ASP A 1 94 ? 8.823 12.516 -24.800 1.00 52.84 94 ASP A CA 1
ATOM 703 C C . ASP A 1 94 ? 10.052 12.689 -23.877 1.00 52.84 94 ASP A C 1
ATOM 705 O O . ASP A 1 94 ? 11.172 12.347 -24.255 1.00 52.84 94 ASP A O 1
ATOM 709 N N . VAL A 1 95 ? 9.880 13.244 -22.677 1.00 55.09 95 VAL A N 1
ATOM 710 C CA . VAL A 1 95 ? 10.981 13.544 -21.755 1.00 55.09 95 VAL A CA 1
ATOM 711 C C . VAL A 1 95 ? 10.858 12.613 -20.567 1.00 55.09 95 VAL A C 1
ATOM 713 O O . VAL A 1 95 ? 9.870 12.736 -19.860 1.00 55.09 95 VAL A O 1
ATOM 716 N N . GLU A 1 96 ? 11.831 11.704 -20.435 1.00 52.84 96 GLU A N 1
ATOM 717 C CA . GLU A 1 96 ? 12.364 10.947 -19.276 1.00 52.84 96 GLU A CA 1
ATOM 718 C C . GLU A 1 96 ? 11.660 10.984 -17.894 1.00 52.84 96 GLU A C 1
ATOM 720 O O . GLU A 1 96 ? 12.292 10.708 -16.878 1.00 52.84 96 GLU A O 1
ATOM 725 N N . ASP A 1 97 ? 10.361 11.240 -17.794 1.00 53.00 97 ASP A N 1
ATOM 726 C CA . ASP A 1 97 ? 9.594 10.950 -16.598 1.00 53.00 97 ASP A CA 1
ATOM 727 C C . ASP A 1 97 ? 9.527 9.437 -16.531 1.00 53.00 97 ASP A C 1
ATOM 729 O O . ASP A 1 97 ? 8.918 8.780 -17.380 1.00 53.00 97 ASP A O 1
ATOM 733 N N . THR A 1 98 ? 10.257 8.888 -15.564 1.00 52.12 98 THR A N 1
ATOM 734 C CA . THR A 1 98 ? 10.410 7.465 -15.303 1.00 52.12 98 THR A CA 1
ATOM 735 C C . THR A 1 98 ? 9.027 6.833 -15.298 1.00 52.12 98 THR A C 1
ATOM 737 O O . THR A 1 98 ? 8.275 6.916 -14.327 1.00 52.12 98 THR A O 1
ATOM 740 N N . PHE A 1 99 ? 8.664 6.260 -16.445 1.00 53.81 99 PHE A N 1
ATOM 741 C CA . PHE A 1 99 ? 7.393 5.594 -16.643 1.00 53.81 99 PHE A CA 1
ATOM 742 C C . PHE A 1 99 ? 7.253 4.541 -15.541 1.00 53.81 99 PHE A C 1
ATOM 744 O O . PHE A 1 99 ? 8.260 3.986 -15.097 1.00 53.81 99 PHE A O 1
ATOM 751 N N . PHE A 1 100 ? 6.030 4.203 -15.131 1.00 53.12 100 PHE A N 1
ATOM 752 C CA . PHE A 1 100 ? 5.811 3.096 -14.183 1.00 53.12 100 PHE A CA 1
ATOM 753 C C . PHE A 1 100 ? 6.579 1.822 -14.610 1.00 53.12 100 PHE A C 1
ATOM 755 O O . PHE A 1 100 ? 7.134 1.105 -13.784 1.00 53.12 100 PHE A O 1
ATOM 762 N N . PHE A 1 101 ? 6.726 1.620 -15.924 1.00 49.72 101 PHE A N 1
ATOM 763 C CA . PHE A 1 101 ? 7.506 0.537 -16.519 1.00 49.72 101 PHE A CA 1
ATOM 764 C C . PHE A 1 101 ? 9.032 0.711 -16.486 1.00 49.72 101 PHE A C 1
ATOM 766 O O . PHE A 1 101 ? 9.726 -0.289 -16.558 1.00 49.72 101 PHE A O 1
ATOM 773 N N . ASN A 1 102 ? 9.590 1.915 -16.347 1.00 51.34 102 ASN A N 1
ATOM 774 C CA . ASN A 1 102 ? 11.047 2.103 -16.278 1.00 51.34 102 ASN A CA 1
ATOM 775 C C . ASN A 1 102 ? 11.625 1.771 -14.892 1.00 51.34 102 ASN A C 1
ATOM 777 O O . ASN A 1 102 ? 12.821 1.507 -14.786 1.00 51.34 102 ASN A O 1
ATOM 781 N N . VAL A 1 103 ? 10.790 1.766 -13.844 1.00 50.53 103 VAL A N 1
ATOM 782 C CA . VAL A 1 103 ? 11.164 1.285 -12.502 1.00 50.53 103 VAL A CA 1
ATOM 783 C C . VAL A 1 103 ? 11.069 -0.244 -12.438 1.00 50.53 103 VAL A C 1
ATOM 785 O O . VAL A 1 103 ? 12.004 -0.889 -11.985 1.00 50.53 103 VAL A O 1
ATOM 788 N N . CYS A 1 104 ? 10.005 -0.845 -12.984 1.00 42.34 104 CYS A N 1
ATOM 789 C CA . CYS A 1 104 ? 9.829 -2.307 -12.994 1.00 42.34 104 CYS A CA 1
ATOM 790 C C . CYS A 1 104 ? 10.508 -3.041 -14.173 1.00 42.34 104 CYS A C 1
ATOM 792 O O . CYS A 1 104 ? 10.541 -4.267 -14.186 1.00 42.34 104 CYS A O 1
ATOM 794 N N . GLY A 1 105 ? 11.012 -2.325 -15.182 1.00 40.94 105 GLY A N 1
ATOM 795 C CA . GLY A 1 105 ? 11.510 -2.877 -16.452 1.00 40.94 105 GLY A CA 1
ATOM 796 C C . GLY A 1 105 ? 13.031 -2.899 -16.607 1.00 40.94 105 GLY A C 1
ATOM 797 O O . GLY A 1 105 ? 13.516 -3.015 -17.727 1.00 40.94 105 GLY A O 1
ATOM 798 N N . LYS A 1 106 ? 13.791 -2.761 -15.514 1.00 41.59 106 LYS A N 1
ATOM 799 C CA . LYS A 1 106 ? 15.254 -2.961 -15.504 1.00 41.59 106 LYS A CA 1
ATOM 800 C C . LYS A 1 106 ? 15.679 -4.409 -15.196 1.00 41.59 106 LYS A C 1
ATOM 802 O O . LYS A 1 106 ? 16.846 -4.629 -14.877 1.00 41.59 106 LYS A O 1
ATOM 807 N N . LEU A 1 107 ? 14.751 -5.365 -15.288 1.00 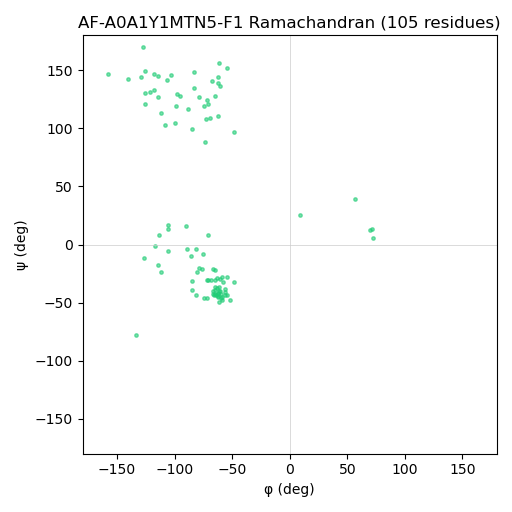37.44 107 LEU A N 1
ATOM 808 C CA . LEU A 1 107 ? 15.027 -6.806 -15.221 1.00 37.44 107 LEU A CA 1
ATOM 809 C C . LEU A 1 107 ? 15.519 -7.342 -16.570 1.00 37.44 107 LEU A C 1
ATOM 811 O O . LEU A 1 107 ? 14.886 -7.007 -17.597 1.00 37.44 107 LEU A O 1
#

Foldseek 3Di:
DDPPDWDADPVRFKTKDFDDPVCLVLQLVLCLVDVCCDPPVSVVVVCNPDPVSSVLVSVVLVVQSVVRPKMWIAGPVPRHTNHIGRHHDDDPDPDPPCPPCNSVVPD

Nearest PDB structures (foldseek):
  4fd7-assembly4_D  TM=8.021E-01  e=4.877E-04  Aedes aegypti
  4fd5-assembly1_A  TM=8.664E-01  e=1.422E-03  Aedes aegypti
  8wme-assembly2_A  TM=8.429E-01  e=5.332E-03  Drosophila melanogaster
  8osp-assembly2_C  TM=5.432E-01  e=9.905E-01  Lactobacillus
  4e2a-assembly1_A  TM=4.913E-01  e=1.445E+00  Streptococcus mutans

Radius of gyration: 15.41 Å; Cα contacts (8 Å, |Δi|>4): 132; chains: 1; bounding box: 38×41×40 Å

Secondary structure (DSSP, 8-state):
----PPEE-TTS-EEEEE--TTTHHHHHHHHHHTHHHHSHHHHHTTGGG-HHHHHHHHHHHHHHHTTS--EEEEETTTTEEEEEE--------SS----HHHHHT--

Mean predicted aligned error: 6.79 Å

pLDDT: mean 86.39, std 17.94, range [37.44, 97.94]

Organism: Photinus pyralis (NCBI:txid7054)

Solvent-accessible surface area (backbone atoms only — not comparable to full-atom values): 6353 Å² total; per-residue (Å²): 134,82,82,77,74,71,51,60,44,96,86,64,52,36,34,44,40,73,46,41,91,90,49,40,66,51,36,50,51,36,39,64,75,36,49,31,61,68,36,70,66,32,47,75,70,41,25,70,81,32,72,66,56,39,48,56,55,47,52,50,43,59,58,19,36,72,64,62,66,10,40,30,34,24,35,64,92,76,68,43,60,76,40,57,45,72,33,69,86,83,74,97,62,100,65,90,68,76,44,82,57,62,74,73,59,80,118